Protein AF-A0A3N0BUX3-F1 (afdb_monomer_lite)

pLDDT: mean 79.0, std 11.43, range [46.16, 93.12]

Sequence (93 aa):
MAKEKDVKLITVQKLNPELYEQVLIGKMSVNDAYNEVKRQQLGLTEFRGTNTSKKDFATDFKRIVKLHGVSLEEVIGEVKKNFPYTWKDFLKP

Structure (mmCIF, N/CA/C/O backbone):
data_AF-A0A3N0BUX3-F1
#
_entry.id   AF-A0A3N0BUX3-F1
#
loop_
_atom_site.group_PDB
_atom_site.id
_atom_site.type_symbol
_atom_site.label_atom_id
_atom_site.label_alt_id
_atom_site.label_comp_id
_atom_site.label_asym_id
_atom_site.label_entity_id
_atom_site.label_seq_id
_atom_site.pdbx_PDB_ins_code
_atom_site.Cartn_x
_atom_site.Cartn_y
_atom_site.Cartn_z
_atom_site.occupancy
_atom_site.B_iso_or_equiv
_atom_site.auth_seq_id
_atom_site.auth_comp_id
_atom_site.auth_asym_id
_atom_site.auth_atom_id
_atom_site.pdbx_PDB_model_num
ATOM 1 N N . MET A 1 1 ? 27.687 -6.678 -5.470 1.00 46.16 1 MET A N 1
ATOM 2 C CA . MET A 1 1 ? 26.239 -6.743 -5.173 1.00 46.16 1 MET A CA 1
ATOM 3 C C . MET A 1 1 ? 25.517 -5.976 -6.270 1.00 46.16 1 MET A C 1
ATOM 5 O O . MET A 1 1 ? 25.858 -4.816 -6.466 1.00 46.16 1 MET A O 1
ATOM 9 N N . ALA A 1 2 ? 24.621 -6.609 -7.036 1.00 55.62 2 ALA A N 1
ATOM 10 C CA . ALA A 1 2 ? 23.792 -5.882 -8.006 1.00 55.62 2 ALA A CA 1
ATOM 11 C C . ALA A 1 2 ? 22.975 -4.819 -7.255 1.00 55.62 2 ALA A C 1
ATOM 13 O O . ALA A 1 2 ? 22.497 -5.097 -6.151 1.00 55.62 2 ALA A O 1
ATOM 14 N N . LYS A 1 3 ? 22.860 -3.599 -7.791 1.00 74.62 3 LYS A N 1
ATOM 15 C CA . LYS A 1 3 ? 22.090 -2.553 -7.109 1.00 74.62 3 LYS A CA 1
ATOM 16 C C . LYS A 1 3 ? 20.629 -3.008 -7.095 1.00 74.62 3 LYS A C 1
ATOM 18 O O . LYS A 1 3 ? 20.148 -3.577 -8.065 1.00 74.62 3 LYS A O 1
ATOM 23 N N . GLU A 1 4 ? 19.903 -2.770 -6.007 1.00 72.69 4 GLU A N 1
ATOM 24 C CA . GLU A 1 4 ? 18.511 -3.228 -5.825 1.00 72.69 4 GLU A CA 1
ATOM 25 C C . GLU A 1 4 ? 17.588 -2.873 -7.013 1.00 72.69 4 GLU A C 1
ATOM 27 O O . GLU A 1 4 ? 16.697 -3.641 -7.379 1.00 72.69 4 GLU A O 1
ATOM 32 N N . LYS A 1 5 ? 17.843 -1.729 -7.663 1.00 73.31 5 LYS A N 1
ATOM 33 C CA . LYS A 1 5 ? 17.164 -1.314 -8.898 1.00 73.31 5 LYS A CA 1
ATOM 34 C C . LYS A 1 5 ? 17.353 -2.299 -10.055 1.00 73.31 5 LYS A C 1
ATOM 36 O O . LYS A 1 5 ? 16.387 -2.558 -10.763 1.00 73.31 5 LYS A O 1
ATOM 41 N N . ASP A 1 6 ? 18.544 -2.867 -10.219 1.00 81.75 6 ASP A N 1
ATOM 42 C CA . ASP A 1 6 ? 18.861 -3.800 -11.305 1.00 81.75 6 ASP A CA 1
ATOM 43 C C . ASP A 1 6 ? 18.080 -5.108 -11.126 1.00 81.75 6 ASP A C 1
ATOM 45 O O . ASP A 1 6 ? 17.502 -5.637 -12.071 1.00 81.75 6 ASP A O 1
ATOM 49 N N . VAL A 1 7 ? 17.969 -5.587 -9.883 1.00 84.56 7 VAL A N 1
ATOM 50 C CA . VAL A 1 7 ? 17.198 -6.796 -9.545 1.00 84.56 7 VAL A CA 1
ATOM 51 C C . VAL A 1 7 ? 15.704 -6.593 -9.814 1.00 84.56 7 VAL A C 1
ATOM 53 O O . VAL A 1 7 ? 15.046 -7.461 -10.397 1.00 84.56 7 VAL A O 1
ATOM 56 N N . LYS A 1 8 ? 15.158 -5.434 -9.427 1.00 85.38 8 LYS A N 1
ATOM 57 C CA . LYS A 1 8 ? 13.757 -5.075 -9.693 1.00 85.38 8 LYS A CA 1
ATOM 58 C C . LYS A 1 8 ? 13.480 -4.970 -11.186 1.00 85.38 8 LYS A C 1
ATOM 60 O O . LYS A 1 8 ? 12.492 -5.527 -11.655 1.00 85.38 8 LYS A O 1
ATOM 65 N N . LEU A 1 9 ? 14.375 -4.329 -11.931 1.00 88.50 9 LEU A N 1
ATOM 66 C CA . LEU A 1 9 ? 14.238 -4.157 -13.371 1.00 88.50 9 LEU A CA 1
ATOM 67 C C . LEU A 1 9 ? 14.262 -5.502 -14.117 1.00 88.50 9 LEU A C 1
ATOM 69 O O . LEU A 1 9 ? 13.395 -5.745 -14.952 1.00 88.50 9 LEU A O 1
ATOM 73 N N . ILE A 1 10 ? 15.176 -6.408 -13.751 1.00 90.75 10 ILE A N 1
ATOM 74 C CA . ILE A 1 10 ? 15.224 -7.782 -14.285 1.00 90.75 10 ILE A CA 1
ATOM 75 C C . ILE A 1 10 ? 13.928 -8.540 -13.973 1.00 90.75 10 ILE A C 1
ATOM 77 O O . ILE A 1 10 ? 13.426 -9.296 -14.802 1.00 90.75 10 ILE A O 1
ATOM 81 N N . THR A 1 11 ? 13.375 -8.349 -12.774 1.00 86.19 11 THR A N 1
ATOM 82 C CA . THR A 1 11 ? 12.123 -9.001 -12.371 1.00 86.19 11 THR A CA 1
ATOM 83 C C . THR A 1 11 ? 10.945 -8.519 -13.217 1.00 86.19 11 THR A C 1
ATOM 85 O O . THR A 1 11 ? 10.161 -9.344 -13.680 1.00 86.19 11 THR A O 1
ATOM 88 N N . VAL A 1 12 ? 10.846 -7.208 -13.466 1.00 89.81 12 VAL A N 1
ATOM 89 C CA . VAL A 1 12 ? 9.819 -6.635 -14.351 1.00 89.81 12 VAL A CA 1
ATOM 90 C C . VAL A 1 12 ? 9.984 -7.167 -15.773 1.00 89.81 12 VAL A C 1
ATOM 92 O O . VAL A 1 12 ? 9.022 -7.683 -16.329 1.00 89.81 12 VAL A O 1
ATOM 95 N N . GLN A 1 13 ? 11.203 -7.151 -16.322 1.00 92.00 13 GLN A N 1
ATOM 96 C CA . GLN A 1 13 ? 11.491 -7.653 -17.670 1.00 92.00 13 GLN A CA 1
ATOM 97 C C . GLN A 1 13 ? 11.049 -9.108 -17.876 1.00 92.00 13 GLN A C 1
ATOM 99 O O . GLN A 1 13 ? 10.495 -9.445 -18.919 1.00 92.00 13 GLN A O 1
ATOM 104 N N . LYS A 1 14 ? 11.291 -9.978 -16.888 1.00 91.31 14 LYS A N 1
ATOM 105 C CA . LYS A 1 14 ? 10.953 -11.406 -16.981 1.00 91.31 14 LYS A CA 1
ATOM 106 C C . LYS A 1 14 ? 9.460 -11.693 -16.867 1.00 91.31 14 LYS A C 1
ATOM 108 O O . LYS A 1 14 ? 9.003 -12.685 -17.423 1.00 91.31 14 LYS A O 1
ATOM 113 N N . LEU A 1 15 ? 8.732 -10.897 -16.088 1.00 90.19 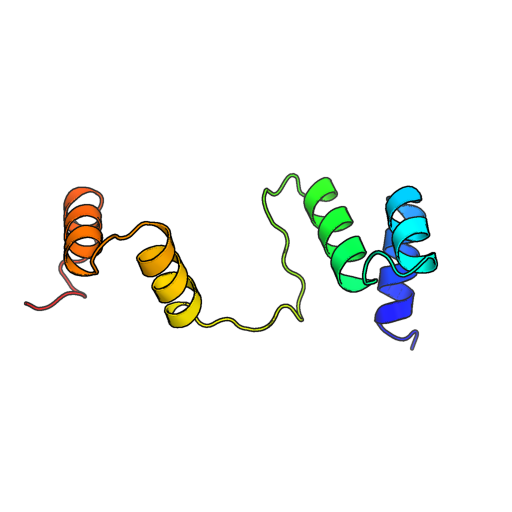15 LEU A N 1
ATOM 114 C CA . LEU A 1 15 ? 7.354 -11.206 -15.700 1.00 90.19 15 LEU A CA 1
ATOM 115 C C . LEU A 1 15 ? 6.316 -10.396 -16.472 1.00 90.19 15 LEU A C 1
ATOM 117 O O . LEU A 1 15 ? 5.205 -10.879 -16.663 1.00 90.19 15 LEU A O 1
ATOM 121 N N . ASN A 1 16 ? 6.656 -9.180 -16.897 1.00 89.38 16 ASN A N 1
ATOM 122 C CA . ASN A 1 16 ? 5.774 -8.336 -17.689 1.00 89.38 16 ASN A CA 1
ATOM 123 C C . ASN A 1 16 ? 6.596 -7.411 -18.619 1.00 89.38 16 ASN A C 1
ATOM 125 O O . ASN A 1 16 ? 7.000 -6.314 -18.211 1.00 89.38 16 ASN A O 1
ATOM 129 N N . PRO A 1 17 ? 6.849 -7.847 -19.870 1.00 91.50 17 PRO A N 1
ATOM 130 C CA . PRO A 1 17 ? 7.618 -7.082 -20.852 1.00 91.50 17 PRO A CA 1
ATOM 131 C C . PRO A 1 17 ? 7.015 -5.714 -21.200 1.00 91.50 17 PRO A C 1
ATOM 133 O O . PRO A 1 17 ? 7.760 -4.763 -21.416 1.00 91.50 17 PRO A O 1
ATOM 136 N N . GLU A 1 18 ? 5.687 -5.571 -21.190 1.00 91.56 18 GLU A N 1
ATOM 137 C CA . GLU A 1 18 ? 5.027 -4.292 -21.490 1.00 91.56 18 GLU A CA 1
ATOM 138 C C . GLU A 1 18 ? 5.325 -3.238 -20.415 1.00 91.56 18 GLU A C 1
ATOM 140 O O . GLU A 1 18 ? 5.628 -2.083 -20.719 1.00 91.56 18 GLU A O 1
ATOM 145 N N . LEU A 1 19 ? 5.294 -3.633 -19.137 1.00 90.88 19 LEU A N 1
ATOM 146 C CA . LEU A 1 19 ? 5.677 -2.743 -18.037 1.00 90.88 19 LEU A CA 1
ATOM 147 C C . LEU A 1 19 ? 7.167 -2.394 -18.086 1.00 90.88 19 LEU A C 1
ATOM 149 O O . LEU A 1 19 ? 7.549 -1.279 -17.735 1.00 90.88 19 LEU A O 1
ATOM 153 N N . TYR A 1 20 ? 8.010 -3.316 -18.551 1.00 92.06 20 TYR A N 1
ATOM 154 C CA . TYR A 1 20 ? 9.428 -3.044 -18.768 1.00 92.06 20 TYR A CA 1
ATOM 155 C C . TY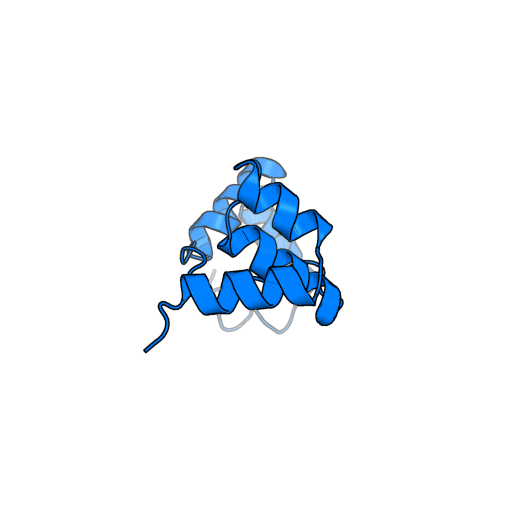R A 1 20 ? 9.644 -1.980 -19.853 1.00 92.06 20 TYR A C 1
ATOM 157 O O . TYR A 1 20 ? 10.399 -1.032 -19.629 1.00 92.06 20 TYR A O 1
ATOM 165 N N . GLU A 1 21 ? 8.934 -2.060 -20.980 1.00 90.50 21 GLU A N 1
ATOM 166 C CA . GLU A 1 21 ? 8.982 -1.023 -22.018 1.00 90.50 21 GLU A CA 1
ATOM 167 C C . GLU A 1 21 ? 8.513 0.337 -21.496 1.00 90.50 21 GLU A C 1
ATOM 169 O O . GLU A 1 21 ? 9.166 1.347 -21.755 1.00 90.50 21 GLU A O 1
ATOM 174 N N . GLN A 1 22 ? 7.442 0.375 -20.694 1.00 92.25 22 GLN A N 1
ATOM 175 C CA . GLN A 1 22 ? 6.956 1.612 -20.069 1.00 92.25 22 GLN A CA 1
ATOM 176 C C . GLN A 1 22 ? 7.992 2.266 -19.145 1.00 92.25 22 GLN A C 1
ATOM 178 O O . GLN A 1 22 ? 8.063 3.497 -19.065 1.00 92.25 22 GLN A O 1
ATOM 183 N N . VAL A 1 23 ? 8.811 1.457 -18.474 1.00 91.31 23 VAL A N 1
ATOM 184 C CA . VAL A 1 23 ? 9.939 1.935 -17.670 1.00 91.31 23 VAL A CA 1
ATOM 185 C C . VAL A 1 23 ? 11.061 2.479 -18.554 1.00 91.31 23 VAL A C 1
ATOM 187 O O . VAL A 1 23 ? 11.601 3.542 -18.251 1.00 91.31 23 VAL A O 1
ATOM 190 N N . LEU A 1 24 ? 11.391 1.802 -19.660 1.00 91.25 24 LEU A N 1
ATOM 191 C CA . LEU A 1 24 ? 12.439 2.246 -20.590 1.00 91.25 24 LEU A CA 1
ATOM 192 C C . LEU A 1 24 ? 12.107 3.583 -21.261 1.00 91.25 24 LEU A C 1
ATOM 194 O O . LEU A 1 24 ? 12.980 4.439 -21.382 1.00 91.25 24 LEU A O 1
ATOM 198 N N . ILE A 1 25 ? 10.847 3.791 -21.648 1.00 93.12 25 ILE A N 1
ATOM 199 C CA . ILE A 1 25 ? 10.376 5.058 -22.233 1.00 93.12 25 ILE A CA 1
ATOM 200 C C . ILE A 1 25 ? 10.104 6.145 -21.178 1.00 93.12 25 ILE A C 1
ATOM 202 O O . ILE A 1 25 ? 9.632 7.227 -21.519 1.00 93.12 25 ILE A O 1
ATOM 206 N N . GLY A 1 26 ? 10.357 5.862 -19.894 1.00 87.81 26 GLY A N 1
ATOM 207 C CA . GLY A 1 26 ? 10.212 6.817 -18.794 1.00 87.81 26 GLY A CA 1
ATOM 208 C C . GLY A 1 26 ? 8.770 7.150 -18.399 1.00 87.81 26 GLY A C 1
ATOM 209 O O . GLY A 1 26 ? 8.562 8.071 -17.613 1.00 87.81 26 GLY A O 1
ATOM 210 N N . LYS A 1 27 ? 7.767 6.415 -18.903 1.00 90.38 27 LYS A N 1
ATOM 211 C CA . LYS A 1 27 ? 6.355 6.596 -18.511 1.00 90.38 27 LYS A CA 1
ATOM 212 C C . LYS A 1 27 ? 6.068 6.095 -17.094 1.00 90.38 27 LYS A C 1
ATOM 214 O O . LYS A 1 27 ? 5.111 6.550 -16.475 1.00 90.38 27 LYS A O 1
ATOM 219 N N . MET A 1 28 ? 6.877 5.164 -16.588 1.00 89.50 28 MET A N 1
ATOM 220 C CA . MET A 1 28 ? 6.706 4.545 -15.274 1.00 89.50 28 MET A CA 1
ATOM 221 C C . MET A 1 28 ? 8.053 4.379 -14.564 1.00 89.50 28 MET A C 1
ATOM 223 O O . MET A 1 28 ? 9.081 4.158 -15.202 1.00 89.50 28 MET A O 1
ATOM 227 N N . SER A 1 29 ? 8.075 4.460 -13.230 1.00 89.38 29 SER A N 1
ATOM 228 C CA . SER A 1 29 ? 9.291 4.165 -12.468 1.00 89.38 29 SER A CA 1
ATOM 229 C C . SER A 1 29 ? 9.512 2.652 -12.323 1.00 89.38 29 SER A C 1
ATOM 231 O O . SER A 1 29 ? 8.564 1.872 -12.251 1.00 89.38 29 SER A O 1
ATOM 233 N N . VAL A 1 30 ? 10.774 2.222 -12.194 1.00 89.50 30 VAL A N 1
ATOM 234 C CA . VAL A 1 30 ? 11.131 0.808 -11.936 1.00 89.50 30 VAL A CA 1
ATOM 235 C C . VAL A 1 30 ? 10.401 0.252 -10.702 1.00 89.50 30 VAL A C 1
ATOM 237 O O . VAL A 1 30 ? 10.030 -0.918 -10.673 1.00 89.50 30 VAL A O 1
ATOM 240 N N . ASN A 1 31 ? 10.195 1.082 -9.672 1.00 85.88 31 ASN A N 1
ATOM 241 C CA . ASN A 1 31 ? 9.504 0.674 -8.448 1.00 85.88 31 ASN A CA 1
ATOM 242 C C . ASN A 1 31 ? 8.004 0.462 -8.682 1.00 85.88 31 ASN A C 1
ATOM 244 O O . ASN A 1 31 ? 7.459 -0.509 -8.164 1.00 85.88 31 ASN A O 1
ATOM 248 N N . ASP A 1 32 ? 7.354 1.339 -9.446 1.00 87.25 32 ASP A N 1
ATOM 249 C CA . A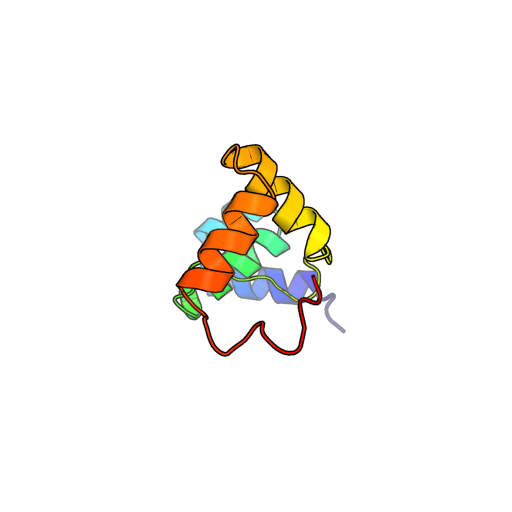SP A 1 32 ? 5.918 1.226 -9.724 1.00 87.25 32 ASP A CA 1
ATOM 250 C C . ASP A 1 32 ? 5.636 -0.001 -10.591 1.00 87.25 32 ASP A C 1
ATOM 252 O O . ASP A 1 32 ? 4.777 -0.809 -10.245 1.00 87.25 32 ASP A O 1
ATOM 256 N N . ALA A 1 33 ? 6.444 -0.218 -11.633 1.00 89.12 33 ALA A N 1
ATOM 257 C CA . ALA A 1 33 ? 6.350 -1.410 -12.473 1.00 89.12 33 ALA A CA 1
ATOM 258 C C . ALA A 1 33 ? 6.583 -2.697 -11.671 1.00 89.12 33 ALA A C 1
ATOM 260 O O . ALA A 1 33 ? 5.868 -3.683 -11.830 1.00 89.12 33 ALA A O 1
ATOM 261 N N . TYR A 1 34 ? 7.557 -2.689 -10.757 1.00 89.56 34 TYR A N 1
ATOM 262 C CA . TYR A 1 34 ? 7.812 -3.824 -9.873 1.00 89.56 34 TYR A CA 1
ATOM 263 C C . TYR A 1 34 ? 6.640 -4.100 -8.921 1.00 89.56 34 TYR A C 1
ATOM 265 O O . TYR A 1 34 ? 6.264 -5.258 -8.725 1.00 89.56 34 TYR A O 1
ATOM 273 N N . ASN A 1 35 ? 6.049 -3.054 -8.338 1.00 87.88 35 ASN A N 1
ATOM 274 C CA . ASN A 1 35 ? 4.890 -3.197 -7.462 1.00 87.88 35 ASN A CA 1
ATOM 275 C C . ASN A 1 35 ? 3.675 -3.736 -8.223 1.00 87.88 35 ASN A C 1
ATOM 277 O O . ASN A 1 35 ? 2.977 -4.605 -7.708 1.00 87.88 35 ASN A O 1
ATOM 281 N N . GLU A 1 36 ? 3.459 -3.273 -9.451 1.00 88.50 36 GLU A N 1
ATOM 282 C CA . GLU A 1 36 ? 2.377 -3.724 -10.324 1.00 88.50 36 GLU A CA 1
ATOM 283 C C . GLU A 1 36 ? 2.511 -5.212 -10.673 1.00 88.50 36 GLU A C 1
ATOM 285 O O . GLU A 1 36 ? 1.570 -5.987 -10.499 1.00 88.50 36 GLU A O 1
ATOM 290 N N . VAL A 1 37 ? 3.714 -5.650 -11.053 1.00 90.81 37 VAL A N 1
ATOM 291 C CA . VAL A 1 37 ? 4.008 -7.071 -11.293 1.00 90.81 37 VAL A CA 1
ATOM 292 C C . VAL A 1 37 ? 3.727 -7.914 -10.047 1.00 90.81 37 VAL A C 1
ATOM 294 O O . VAL A 1 37 ? 3.116 -8.979 -10.134 1.00 90.81 37 VAL A O 1
ATOM 297 N N . LYS A 1 38 ? 4.141 -7.447 -8.864 1.00 87.94 38 LYS A N 1
ATOM 298 C CA . LYS A 1 38 ? 3.897 -8.166 -7.606 1.00 87.94 38 LYS A CA 1
ATOM 299 C C . LYS A 1 38 ? 2.426 -8.190 -7.210 1.00 87.94 38 LYS A C 1
ATOM 301 O O . LYS A 1 38 ? 1.958 -9.222 -6.731 1.00 87.94 38 LYS A O 1
ATOM 306 N N . ARG A 1 39 ? 1.696 -7.104 -7.456 1.00 86.88 39 ARG A N 1
ATOM 307 C CA . ARG A 1 39 ? 0.243 -7.033 -7.286 1.00 86.88 39 ARG A CA 1
ATOM 308 C C . ARG A 1 39 ? -0.457 -8.104 -8.118 1.00 86.88 39 ARG A C 1
ATOM 310 O O . ARG A 1 39 ? -1.241 -8.870 -7.565 1.00 86.88 39 ARG A O 1
ATOM 317 N N . GLN A 1 40 ? -0.126 -8.186 -9.408 1.00 86.38 40 GLN A N 1
ATOM 318 C CA . GLN A 1 40 ? -0.696 -9.173 -10.330 1.00 86.38 40 GLN A CA 1
ATOM 319 C C . GLN A 1 40 ? -0.364 -10.608 -9.902 1.00 86.38 40 GLN A C 1
ATOM 321 O O . GLN A 1 40 ? -1.255 -11.450 -9.861 1.00 86.38 40 GLN A O 1
ATOM 326 N N . GLN A 1 41 ? 0.888 -10.882 -9.510 1.00 86.62 41 GLN A N 1
ATOM 327 C CA . GLN A 1 41 ? 1.296 -12.212 -9.034 1.00 86.62 41 GLN A CA 1
ATOM 328 C C . GLN A 1 41 ? 0.555 -12.669 -7.772 1.00 86.62 41 GLN A C 1
ATOM 330 O O . GLN A 1 41 ? 0.294 -13.859 -7.621 1.00 86.62 41 GLN A O 1
ATOM 335 N N . LEU A 1 42 ? 0.265 -11.749 -6.850 1.00 84.38 42 LEU A N 1
ATOM 336 C CA . LEU A 1 42 ? -0.357 -12.066 -5.562 1.00 84.38 42 LEU A CA 1
ATOM 337 C C . LEU A 1 42 ? -1.887 -11.936 -5.581 1.00 84.38 42 LEU A C 1
ATOM 339 O O . LEU A 1 42 ? -2.519 -12.196 -4.561 1.00 84.38 42 LEU A O 1
ATOM 343 N N . GLY A 1 43 ? -2.483 -11.516 -6.704 1.00 82.50 43 GLY A N 1
ATOM 344 C CA . GLY A 1 43 ? -3.926 -11.284 -6.810 1.00 82.50 43 GLY A CA 1
ATOM 345 C 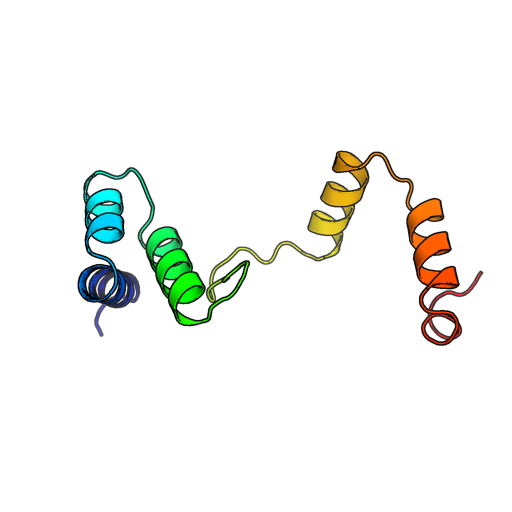C . GLY A 1 43 ? -4.443 -10.210 -5.847 1.00 82.50 43 GLY A C 1
ATOM 346 O O . GLY A 1 43 ? -5.585 -10.276 -5.399 1.00 82.50 43 GLY A O 1
ATOM 347 N N . LEU A 1 44 ? -3.596 -9.244 -5.481 1.00 77.88 44 LEU A N 1
ATOM 348 C CA . LEU A 1 44 ? -3.945 -8.193 -4.527 1.00 77.88 44 LEU A CA 1
ATOM 349 C C . LEU A 1 44 ? -4.573 -6.996 -5.242 1.00 77.88 44 LEU A C 1
ATOM 351 O O . LEU A 1 44 ? -4.238 -6.688 -6.383 1.00 77.88 44 LEU A O 1
ATOM 355 N N . THR A 1 45 ? -5.435 -6.260 -4.545 1.00 74.50 45 THR A N 1
ATOM 356 C CA . THR A 1 45 ? -5.932 -4.962 -5.027 1.00 74.50 45 THR A CA 1
ATOM 357 C C . THR A 1 45 ? -4.836 -3.894 -5.001 1.00 74.50 45 THR A C 1
ATOM 359 O O . THR A 1 45 ? -4.768 -3.056 -5.900 1.00 74.50 45 THR A O 1
ATOM 362 N N . GLU A 1 46 ? -3.920 -3.970 -4.029 1.00 69.25 46 GLU A N 1
ATOM 363 C CA . GLU A 1 46 ? -2.737 -3.113 -3.917 1.00 69.25 46 GLU A CA 1
ATOM 364 C C . GLU A 1 46 ? -1.521 -3.899 -3.398 1.00 69.25 46 GLU A C 1
ATOM 366 O O . GLU A 1 46 ? -1.634 -4.713 -2.483 1.00 69.25 46 GLU A O 1
ATOM 371 N N . PHE A 1 47 ? -0.332 -3.617 -3.945 1.00 75.50 47 PHE A N 1
ATOM 372 C CA . PHE A 1 47 ? 0.947 -4.084 -3.403 1.00 75.50 47 PHE A CA 1
ATOM 373 C C . PHE A 1 47 ? 1.871 -2.888 -3.157 1.00 75.50 47 PHE A C 1
ATOM 375 O O . PHE A 1 47 ? 2.104 -2.074 -4.052 1.00 75.50 47 PHE A O 1
ATOM 382 N N . ARG A 1 48 ? 2.420 -2.790 -1.942 1.00 67.62 48 ARG A N 1
ATOM 383 C CA . ARG A 1 48 ? 3.357 -1.735 -1.534 1.00 67.62 48 ARG A CA 1
ATOM 384 C C . ARG A 1 48 ? 4.675 -2.360 -1.086 1.00 67.62 48 ARG A C 1
ATOM 386 O O . ARG A 1 48 ? 4.738 -3.003 -0.042 1.00 67.62 48 ARG A O 1
ATOM 393 N N . GLY A 1 49 ? 5.728 -2.180 -1.883 1.00 65.62 49 GLY A N 1
ATOM 394 C CA . GLY A 1 49 ? 7.079 -2.626 -1.541 1.00 65.62 49 GLY A CA 1
ATOM 395 C C . GLY A 1 49 ? 7.709 -1.858 -0.366 1.00 65.62 49 GLY A C 1
ATOM 396 O O . GLY A 1 49 ? 7.193 -0.847 0.114 1.00 65.62 49 GLY A O 1
ATOM 397 N N . THR A 1 50 ? 8.890 -2.300 0.064 1.00 54.78 50 THR A N 1
ATOM 398 C CA . THR A 1 50 ? 9.613 -1.863 1.279 1.00 54.78 50 THR A CA 1
ATOM 399 C C . THR A 1 50 ? 10.052 -0.390 1.339 1.00 54.78 50 THR A C 1
ATOM 401 O O . THR A 1 50 ? 10.567 0.034 2.364 1.00 54.78 50 THR A O 1
ATOM 404 N N . ASN A 1 51 ? 9.814 0.411 0.296 1.00 51.88 51 ASN A N 1
ATOM 405 C CA . ASN A 1 51 ? 10.178 1.836 0.229 1.00 51.88 51 ASN A CA 1
ATOM 406 C C . ASN A 1 51 ? 9.002 2.754 -0.147 1.00 51.88 51 ASN A C 1
ATOM 408 O O . ASN A 1 51 ? 9.204 3.900 -0.548 1.00 51.88 51 ASN A O 1
ATOM 412 N N . THR A 1 52 ? 7.765 2.268 -0.039 1.00 58.69 52 THR A N 1
ATOM 413 C CA . THR A 1 52 ? 6.598 3.155 -0.124 1.00 58.69 52 THR A CA 1
ATOM 414 C C . THR A 1 52 ? 6.630 4.062 1.102 1.00 58.69 52 THR A C 1
ATOM 416 O O . THR A 1 52 ? 6.799 3.557 2.213 1.00 58.69 52 THR A O 1
ATOM 419 N N . SER A 1 53 ? 6.559 5.387 0.917 1.00 57.12 53 SER A N 1
ATOM 420 C CA . SER A 1 53 ? 6.669 6.323 2.040 1.00 57.12 53 SER A CA 1
ATOM 421 C C . SER A 1 53 ? 5.710 5.900 3.148 1.00 57.12 53 SER A C 1
ATOM 423 O O . SER A 1 53 ? 4.552 5.577 2.876 1.00 57.12 53 SER A O 1
ATOM 425 N N . LYS A 1 54 ? 6.210 5.845 4.390 1.00 55.34 54 LYS A N 1
ATOM 426 C CA . LYS A 1 54 ? 5.386 5.637 5.583 1.00 55.34 54 LYS A CA 1
ATOM 427 C C . LYS A 1 54 ? 4.434 6.825 5.690 1.00 55.34 54 LYS A C 1
ATOM 429 O O . LYS A 1 54 ? 4.710 7.785 6.402 1.00 55.34 54 LYS A O 1
ATOM 434 N N . LYS A 1 55 ? 3.350 6.818 4.919 1.00 59.78 55 LYS A N 1
ATOM 435 C CA . LYS A 1 55 ? 2.218 7.679 5.206 1.00 59.78 55 LYS A CA 1
ATOM 436 C C . LYS A 1 55 ? 1.632 7.119 6.480 1.00 59.78 55 LYS A C 1
ATOM 438 O O . LYS A 1 55 ? 1.183 5.978 6.525 1.00 59.78 55 LYS A O 1
ATOM 443 N N . ASP A 1 56 ? 1.792 7.900 7.534 1.00 70.81 56 ASP A N 1
ATOM 444 C CA . ASP A 1 56 ? 1.214 7.582 8.819 1.00 70.81 56 ASP A CA 1
ATOM 445 C C . ASP A 1 56 ? -0.306 7.458 8.668 1.00 70.81 56 ASP A C 1
ATOM 447 O O . ASP A 1 56 ? -0.912 8.177 7.862 1.00 70.81 56 ASP A O 1
ATOM 451 N N . PHE A 1 57 ? -0.912 6.561 9.444 1.00 74.75 57 PHE A N 1
ATOM 452 C CA . PHE A 1 57 ? -2.351 6.302 9.423 1.00 74.75 57 PHE A CA 1
ATOM 453 C C . PHE A 1 57 ? -3.148 7.609 9.516 1.00 74.75 57 PHE A C 1
ATOM 455 O O . PHE A 1 57 ? -4.119 7.799 8.787 1.00 74.75 57 PHE A O 1
ATOM 462 N N . ALA A 1 58 ? -2.677 8.564 10.324 1.00 75.75 58 ALA A N 1
ATOM 463 C CA . ALA A 1 58 ? -3.306 9.870 10.469 1.00 75.75 58 ALA A CA 1
ATOM 464 C C . ALA A 1 58 ? -3.383 10.666 9.151 1.00 75.75 58 ALA A C 1
ATOM 466 O O . ALA A 1 58 ? -4.344 11.403 8.927 1.00 75.75 58 ALA A O 1
ATOM 467 N N . THR A 1 59 ? -2.395 10.533 8.263 1.00 77.31 59 THR A N 1
ATOM 468 C CA . THR A 1 59 ? -2.370 11.230 6.965 1.00 77.31 59 THR A CA 1
ATOM 469 C C . THR A 1 59 ? -3.386 10.633 6.000 1.00 77.31 59 THR A C 1
ATOM 471 O O . THR A 1 59 ? -4.132 11.372 5.351 1.00 77.31 59 THR A O 1
ATOM 474 N N . ASP A 1 60 ? -3.438 9.305 5.922 1.00 76.44 60 ASP A N 1
ATOM 475 C CA . ASP A 1 60 ? -4.384 8.609 5.051 1.00 76.44 60 ASP A CA 1
ATOM 476 C C . ASP A 1 60 ? -5.819 8.770 5.573 1.00 76.44 60 ASP A C 1
ATOM 478 O O . ASP A 1 60 ? -6.722 9.082 4.795 1.00 76.44 60 ASP A O 1
ATOM 482 N N . PHE A 1 61 ? -6.023 8.715 6.891 1.00 78.44 61 PHE A N 1
ATOM 483 C CA . PHE A 1 61 ? -7.323 8.962 7.512 1.00 78.44 61 PHE A CA 1
ATOM 484 C C . PHE A 1 61 ? -7.828 10.389 7.248 1.00 78.44 61 PHE A C 1
ATOM 486 O O . PHE A 1 61 ? -8.954 10.568 6.785 1.00 78.44 61 PHE A O 1
ATOM 493 N N . LYS A 1 62 ? -6.981 11.417 7.425 1.00 79.75 62 LYS A N 1
ATOM 494 C CA . LYS A 1 62 ? -7.329 12.811 7.077 1.00 79.75 62 LYS A CA 1
ATOM 495 C C . LYS A 1 62 ? -7.729 12.965 5.611 1.00 79.75 62 LYS A C 1
ATOM 497 O O . LYS A 1 62 ? -8.624 13.746 5.289 1.00 79.75 62 LYS A O 1
ATOM 502 N N . ARG A 1 63 ? -7.068 12.237 4.708 1.00 79.19 63 ARG A N 1
ATOM 503 C CA . ARG A 1 63 ? -7.402 12.258 3.282 1.00 79.19 63 ARG A CA 1
ATOM 504 C C . ARG A 1 63 ? -8.771 11.634 3.017 1.00 79.19 63 ARG A C 1
ATOM 506 O O . ARG A 1 63 ? -9.531 12.210 2.246 1.00 79.19 63 ARG A O 1
ATOM 513 N N . ILE A 1 64 ? -9.080 10.501 3.642 1.00 78.19 64 ILE A N 1
ATOM 514 C CA . ILE A 1 64 ? -10.370 9.805 3.505 1.00 78.19 64 ILE A CA 1
ATOM 515 C C . ILE A 1 64 ? -11.511 10.696 4.007 1.00 78.19 64 ILE A C 1
ATOM 517 O O . ILE A 1 64 ? -12.463 10.927 3.266 1.00 78.19 64 ILE A O 1
ATOM 521 N N . VAL A 1 65 ? -11.364 11.277 5.203 1.00 82.38 65 VAL A N 1
ATOM 522 C CA . VAL A 1 65 ? -12.306 12.252 5.787 1.00 82.38 65 VAL A CA 1
ATOM 523 C C . VAL A 1 65 ? -12.587 13.391 4.800 1.00 82.38 65 VAL A C 1
ATOM 525 O O . VAL A 1 65 ? -13.738 13.685 4.493 1.00 82.38 65 VAL A O 1
ATOM 528 N N . LYS A 1 66 ? -11.535 13.975 4.207 1.00 81.81 66 LYS A N 1
ATOM 529 C CA . LYS A 1 66 ? -11.671 15.049 3.210 1.00 81.81 66 LYS A CA 1
ATOM 530 C C . LYS A 1 66 ? -12.357 14.599 1.915 1.00 81.81 66 LYS A C 1
ATOM 532 O O . LYS A 1 66 ? -13.139 15.362 1.360 1.00 81.81 66 LYS A O 1
ATOM 537 N N . LEU A 1 67 ? -12.027 13.415 1.399 1.00 77.75 67 LEU A N 1
ATOM 538 C CA . LEU A 1 67 ? -12.563 12.910 0.128 1.00 77.75 67 LEU A CA 1
ATOM 539 C C . LEU A 1 67 ? -14.048 12.574 0.220 1.00 77.75 67 LEU A C 1
ATOM 541 O O . LEU A 1 67 ? -14.792 12.831 -0.721 1.00 77.75 67 LEU A O 1
ATOM 545 N N . HIS A 1 68 ? -14.458 11.996 1.342 1.00 80.88 68 HIS A N 1
ATOM 546 C CA . HIS A 1 68 ? -15.826 11.540 1.546 1.00 80.88 68 HIS A CA 1
ATOM 547 C C . HIS A 1 68 ? -16.698 12.573 2.268 1.00 80.88 68 HIS A C 1
ATOM 549 O O . HIS A 1 68 ? -17.887 12.332 2.442 1.00 80.88 68 HIS A O 1
ATOM 555 N N . GLY A 1 69 ? -16.127 13.712 2.677 1.00 80.88 69 GLY A N 1
ATOM 556 C CA . GLY A 1 69 ? -16.852 14.779 3.368 1.00 80.88 69 GLY A CA 1
ATOM 557 C C . GLY A 1 69 ? -17.452 14.350 4.708 1.00 80.88 69 GLY A C 1
ATOM 558 O O . GLY A 1 69 ? -18.354 15.016 5.199 1.00 80.88 69 GLY A O 1
ATOM 559 N N . VAL A 1 70 ? -16.975 13.242 5.278 1.00 81.69 70 VAL A N 1
ATOM 560 C CA . VAL A 1 70 ? -17.454 12.697 6.553 1.00 81.69 70 VAL A CA 1
ATOM 561 C C . VAL A 1 70 ? -16.704 13.332 7.706 1.00 81.69 70 VAL A C 1
ATOM 563 O O . VAL A 1 70 ? -15.496 13.551 7.629 1.00 81.69 70 VAL A O 1
ATOM 566 N N . SER A 1 71 ? -17.419 13.601 8.787 1.00 80.62 71 SER A N 1
ATOM 567 C CA . SER A 1 71 ? -16.852 14.074 10.048 1.00 80.62 71 SER A CA 1
ATOM 568 C C . SER A 1 71 ? -16.196 12.935 10.842 1.00 80.62 71 SER A C 1
ATOM 570 O O . SER A 1 71 ? -16.468 11.750 10.623 1.00 80.62 71 SER A O 1
ATOM 572 N N . LEU A 1 72 ? -15.311 13.276 11.785 1.00 78.69 72 LEU A N 1
ATOM 573 C CA . LEU A 1 72 ? -14.694 12.284 12.674 1.00 78.69 72 LEU A CA 1
ATOM 574 C C . LEU A 1 72 ? -15.760 11.605 13.552 1.00 78.69 72 LEU A C 1
ATOM 576 O O . LEU A 1 72 ? -15.671 10.410 13.829 1.00 78.69 72 LEU A O 1
ATOM 580 N N . GLU A 1 73 ? -16.782 12.356 13.948 1.00 81.12 73 GLU A N 1
ATOM 581 C CA . GLU A 1 73 ? -17.898 11.927 14.784 1.00 81.12 73 GLU A CA 1
ATOM 582 C C . GLU A 1 73 ? -18.753 10.858 14.093 1.00 81.12 73 GLU A C 1
ATOM 584 O O . GLU A 1 73 ? -19.091 9.849 14.715 1.00 81.12 73 GLU A O 1
ATOM 589 N N . GLU A 1 74 ? -19.049 11.029 12.801 1.00 82.94 74 GLU A N 1
ATOM 590 C CA . GLU A 1 74 ? -19.779 10.039 11.997 1.00 82.94 74 GLU A CA 1
ATOM 591 C C . GLU A 1 74 ? -18.990 8.737 11.857 1.00 82.94 74 GLU A C 1
ATOM 593 O O . GLU A 1 74 ? -19.543 7.649 12.037 1.00 82.94 74 GLU A O 1
ATOM 598 N N . VAL A 1 75 ? -17.680 8.836 11.614 1.00 82.38 75 VAL A N 1
ATOM 599 C CA . VAL A 1 75 ? -16.8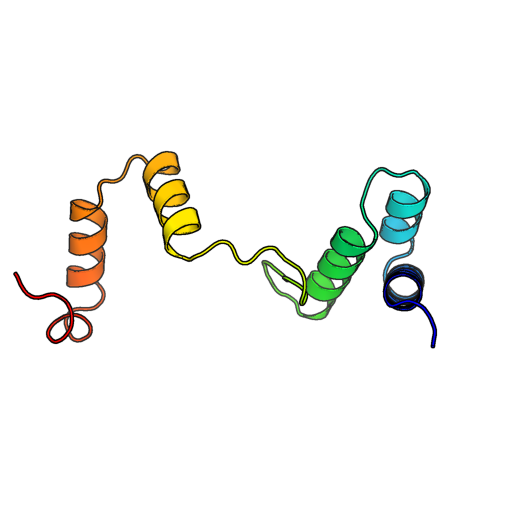13 7.654 11.524 1.00 82.38 75 VAL A CA 1
ATOM 600 C C . VAL A 1 75 ? -16.746 6.925 12.867 1.00 82.38 75 VAL A C 1
ATOM 602 O O . VAL A 1 75 ? -16.862 5.699 12.905 1.00 82.38 75 VAL A O 1
ATOM 605 N N . ILE A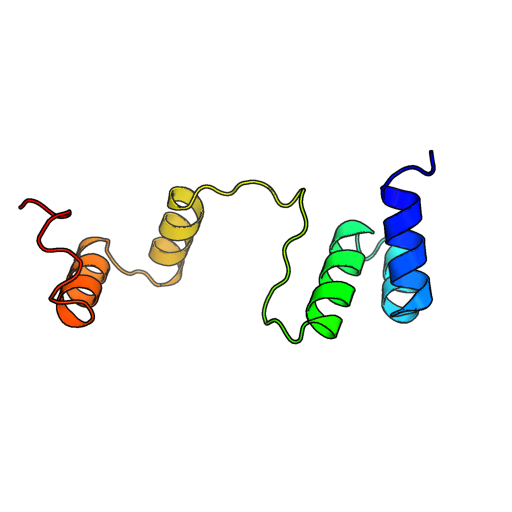 1 76 ? -16.615 7.650 13.982 1.00 81.69 76 ILE A N 1
ATOM 606 C CA . ILE A 1 76 ? -16.650 7.053 15.324 1.00 81.69 76 ILE A CA 1
ATOM 607 C C . ILE A 1 76 ? -18.012 6.394 15.583 1.00 81.69 76 ILE A C 1
ATOM 609 O O . ILE A 1 76 ? -18.050 5.291 16.128 1.00 81.69 76 ILE A O 1
ATOM 613 N N . GLY A 1 77 ? -19.120 7.022 15.185 1.00 83.62 77 GLY A N 1
ATOM 614 C CA . GLY A 1 77 ? -20.466 6.458 15.314 1.00 83.62 77 GLY A CA 1
ATOM 615 C C . GLY A 1 77 ? -20.627 5.130 14.571 1.00 83.62 77 GLY A C 1
ATOM 616 O O . GLY A 1 77 ? -21.087 4.144 15.154 1.00 83.62 77 GLY A O 1
ATOM 617 N N . GLU A 1 78 ? -20.176 5.067 13.319 1.00 83.75 78 GLU A N 1
ATOM 618 C CA . GLU A 1 78 ? -20.220 3.843 12.511 1.00 83.75 78 GLU A CA 1
ATOM 619 C C . GLU A 1 78 ? -19.289 2.751 13.049 1.00 83.75 78 GLU A C 1
ATOM 621 O O . GLU A 1 78 ? -19.674 1.581 13.102 1.00 83.75 78 GLU A O 1
ATOM 626 N N . VAL A 1 79 ? -18.093 3.099 13.534 1.00 82.81 79 VAL A N 1
ATOM 627 C CA . VAL A 1 79 ? -17.218 2.123 14.204 1.00 82.81 79 VAL A CA 1
ATOM 628 C C . VAL A 1 79 ? -17.893 1.590 15.464 1.00 82.81 79 VAL A C 1
ATOM 630 O O . VAL A 1 79 ? -17.885 0.382 15.702 1.00 82.81 79 VAL A O 1
ATOM 633 N N . LYS A 1 80 ? -18.539 2.458 16.251 1.00 80.94 80 LYS A N 1
ATOM 634 C CA . LYS A 1 80 ? -19.236 2.033 17.467 1.00 80.94 80 LYS A CA 1
ATOM 635 C C . LYS A 1 80 ? -20.378 1.060 17.176 1.00 80.94 80 LYS A C 1
ATOM 637 O O . LYS A 1 80 ? -20.535 0.077 17.904 1.00 80.94 80 LYS A O 1
ATOM 642 N N . LYS A 1 81 ? -21.128 1.320 16.103 1.00 84.31 81 LYS A N 1
ATOM 643 C CA . LYS A 1 81 ? -22.260 0.513 15.631 1.00 84.31 81 LYS A CA 1
ATOM 644 C C . LYS A 1 81 ? -21.831 -0.841 15.065 1.00 84.31 81 LYS A C 1
ATOM 646 O O . LYS A 1 81 ? -22.418 -1.854 15.431 1.00 84.31 81 LYS A O 1
ATOM 651 N N . ASN A 1 82 ? -20.822 -0.865 14.194 1.00 82.19 82 ASN A N 1
ATOM 652 C CA . ASN A 1 82 ? -20.393 -2.090 13.509 1.00 82.19 82 ASN A CA 1
ATOM 653 C C . ASN A 1 82 ? -19.453 -2.954 14.364 1.00 82.19 82 ASN A C 1
ATOM 655 O O . ASN A 1 82 ? -19.367 -4.161 14.152 1.00 82.19 82 ASN A O 1
ATOM 659 N N . PHE A 1 83 ? -18.782 -2.364 15.359 1.00 80.25 83 PHE A N 1
ATOM 660 C CA . PHE A 1 83 ? -17.798 -3.050 16.201 1.00 80.25 83 PHE A CA 1
ATOM 661 C C . PHE A 1 83 ? -18.069 -2.890 17.712 1.00 80.25 83 PHE A C 1
ATOM 663 O O . PHE A 1 83 ? -17.146 -2.542 18.450 1.00 80.25 83 PHE A O 1
ATOM 670 N N . PRO A 1 84 ? -19.287 -3.181 18.219 1.00 73.19 84 PRO A N 1
ATOM 671 C CA . PRO A 1 84 ? -19.783 -2.804 19.558 1.00 73.19 84 PRO A CA 1
ATOM 672 C C . PRO A 1 84 ? -18.943 -3.274 20.759 1.00 73.19 84 PRO A C 1
ATOM 674 O O . PRO A 1 84 ? -19.063 -2.724 21.855 1.00 73.19 84 PRO A O 1
ATOM 677 N N . TYR A 1 85 ? -18.097 -4.286 20.574 1.00 72.19 85 TYR A N 1
ATOM 678 C CA . TYR A 1 85 ? -17.283 -4.887 21.634 1.00 72.19 85 TYR A CA 1
ATOM 679 C C . TYR A 1 85 ? -15.810 -4.464 21.601 1.00 72.19 85 TYR A C 1
ATOM 681 O O . TYR A 1 85 ? -15.071 -4.779 22.523 1.00 72.19 85 TYR A O 1
ATOM 689 N N . THR A 1 86 ? -15.381 -3.738 20.567 1.00 69.44 86 THR A N 1
ATOM 690 C CA . THR A 1 86 ? -13.951 -3.519 20.266 1.00 69.44 86 THR A CA 1
ATOM 691 C C . THR A 1 86 ? -13.430 -2.177 20.778 1.00 69.44 86 THR A C 1
ATOM 693 O O . THR A 1 86 ? -12.234 -2.003 20.970 1.00 69.44 86 THR A O 1
ATOM 696 N N . TRP A 1 87 ? -14.318 -1.209 21.003 1.00 63.06 87 TRP A N 1
ATOM 697 C CA . TRP A 1 87 ? -13.955 0.170 21.356 1.00 63.06 87 TRP A CA 1
ATOM 698 C C . TRP A 1 87 ? -14.198 0.528 22.824 1.00 63.06 87 TRP A C 1
ATOM 700 O O . TRP A 1 87 ? -13.792 1.610 23.248 1.00 63.06 87 TRP A O 1
ATOM 710 N N . LYS A 1 88 ? -14.846 -0.353 23.599 1.00 63.78 88 LYS A N 1
ATOM 711 C CA . LYS A 1 88 ? -15.229 -0.085 24.996 1.00 63.78 88 LYS A CA 1
ATOM 712 C C . LYS A 1 88 ? -14.038 0.249 25.897 1.00 63.78 88 LYS A C 1
ATOM 714 O O . LYS A 1 88 ? -14.182 1.082 26.783 1.00 63.78 88 LYS A O 1
ATOM 719 N N . ASP A 1 89 ? -12.874 -0.334 25.620 1.00 67.94 89 ASP A N 1
ATOM 720 C CA . ASP A 1 89 ? -11.674 -0.156 26.446 1.00 67.94 89 ASP A CA 1
ATOM 721 C C . ASP A 1 89 ? -10.738 0.958 25.938 1.00 67.94 89 ASP A C 1
ATOM 723 O O . ASP A 1 89 ? -9.837 1.387 26.657 1.00 67.94 89 ASP A O 1
ATOM 727 N N . PHE A 1 90 ? -10.953 1.454 24.711 1.00 63.38 90 PHE A N 1
ATOM 728 C CA . PHE A 1 90 ? -10.018 2.354 24.016 1.00 63.38 90 PHE A CA 1
ATOM 729 C C . PHE A 1 90 ? -10.581 3.750 23.723 1.00 63.38 90 PHE A C 1
ATOM 731 O O . PHE A 1 90 ? -9.809 4.692 23.557 1.00 63.38 90 PHE A O 1
ATOM 738 N N . LEU A 1 91 ? -11.907 3.915 23.684 1.00 59.62 91 LEU A N 1
ATOM 739 C CA . LEU A 1 91 ? -12.566 5.213 23.528 1.00 59.62 91 LEU A CA 1
ATOM 740 C C . LEU A 1 91 ? -13.235 5.597 24.851 1.00 59.62 91 LEU A C 1
ATOM 742 O O . LEU A 1 91 ? -14.393 5.249 25.087 1.00 59.62 91 LEU A O 1
ATOM 746 N N . LYS A 1 92 ? -12.510 6.310 25.722 1.00 56.06 92 LYS A N 1
ATOM 747 C CA . LYS A 1 92 ? -13.152 7.003 26.849 1.00 56.06 92 LYS A CA 1
ATOM 748 C C . LYS A 1 92 ? -14.006 8.166 26.316 1.00 56.06 92 LYS A C 1
ATOM 750 O O . LYS A 1 92 ? -13.642 8.723 25.279 1.00 56.06 92 LYS A O 1
ATOM 755 N N . PRO A 1 93 ? -15.143 8.470 26.970 1.00 52.41 93 PRO A N 1
ATOM 756 C CA . PRO A 1 93 ? -15.960 9.633 26.632 1.00 52.41 93 PRO A CA 1
ATOM 757 C C . PRO A 1 93 ? -15.161 10.936 26.709 1.00 52.41 93 PRO A C 1
ATOM 759 O O . PRO A 1 93 ? -14.230 11.010 27.546 1.00 52.41 93 PRO A O 1
#

Organism: NCBI:txid1268550

Secondary structure (DSSP, 8-state):
---HHHHHHHHHHHH-HHHHHHHHTTSS-HHHHHHHHHHHHHT-S----TTS----HHHHHHHHHHHHT--HHHHHHHHHHH-TTTSTTT---

Foldseek 3Di:
DPDPLVVLLVVLCVQPVVLNVCCVVVVDPSQVSSQVSVCVVVVHPGGDDPPDPCPDPVNVVVVVCVVVVHDPVVVVVVCCVVPVPPCPVPDDD

Radius of gyration: 19.8 Å; chains: 1; bounding box: 48×27×49 Å